Protein AF-A9NXK2-F1 (afdb_monomer)

Radius of gyration: 25.87 Å; Cα contacts (8 Å, |Δi|>4): 52; chains: 1; bounding box: 74×46×74 Å

Secondary structure (DSSP, 8-state):
-----------------GGGSPPS--HHHHHHHHHHHHHHHHHHHHHHHTSS-------------------HHHHHHHHHHHHHHHHHHHHHHHHHHHHTT-SS--HHHHHHHHHHHTT--

InterPro domains:
  IPR018552 Centromere protein X [PF09415] (64-121)
  IPR018552 Centromere protein X [PTHR28680] (24-121)

Nearest PDB structures (foldseek):
  4dra-assembly1_H  TM=9.207E-01  e=9.000E-04  Homo sapiens
  4ne1-assembly1_L  TM=8.695E-01  e=1.231E-03  Homo sapiens
  4ne1-assembly1_W  TM=8.758E-01  e=1.685E-03  Homo sapiens
  4ne1-assembly1_D  TM=8.404E-01  e=1.396E-03  Homo sapiens
  4ne1-assembly1_M  TM=8.558E-01  e=1.794E-03  Homo sapiens

Organism: Picea sitchensis (NCBI:txid3332)

Mean predicted aligned error: 12.82 Å

Structure (mmCIF, N/CA/C/O backbone):
data_AF-A9NXK2-F1
#
_entry.id   AF-A9NXK2-F1
#
loop_
_atom_site.group_PDB
_atom_site.id
_atom_site.type_symbol
_atom_site.label_atom_id
_atom_site.label_alt_id
_atom_site.label_comp_id
_atom_site.label_asym_id
_atom_site.label_entity_id
_atom_site.label_seq_id
_atom_site.pdbx_PDB_ins_code
_atom_site.Cartn_x
_atom_site.Cartn_y
_atom_site.Cartn_z
_atom_site.occupancy
_atom_site.B_iso_or_equiv
_atom_site.auth_seq_id
_atom_site.auth_comp_id
_atom_site.auth_asym_id
_atom_site.auth_atom_id
_atom_site.pdbx_PDB_model_num
ATOM 1 N N . MET A 1 1 ? -43.992 -22.053 40.834 1.00 43.12 1 MET A N 1
ATOM 2 C CA . MET A 1 1 ? -42.548 -22.354 40.788 1.00 43.12 1 MET A CA 1
ATOM 3 C C . MET A 1 1 ? -41.983 -21.708 39.532 1.00 43.12 1 MET A C 1
ATOM 5 O O . MET A 1 1 ? -42.329 -22.170 38.452 1.00 43.12 1 MET A O 1
ATOM 9 N N . PRO A 1 2 ? -41.251 -20.589 39.650 1.00 46.69 2 PRO A N 1
ATOM 10 C CA . PRO A 1 2 ? -40.598 -19.930 38.527 1.00 46.69 2 PRO A CA 1
ATOM 11 C C . PRO A 1 2 ? -39.195 -20.516 38.323 1.00 46.69 2 PRO A C 1
ATOM 13 O O . PRO A 1 2 ? -38.408 -20.582 39.267 1.00 46.69 2 PRO A O 1
ATOM 16 N N . SER A 1 3 ? -38.878 -20.918 37.095 1.00 50.75 3 SER A N 1
ATOM 17 C CA . SER A 1 3 ? -37.524 -21.312 36.702 1.00 50.75 3 SER A CA 1
ATOM 18 C C . SER A 1 3 ? -36.906 -20.198 35.859 1.00 50.75 3 SER A C 1
ATOM 20 O O . SER A 1 3 ? -37.360 -19.920 34.752 1.00 50.75 3 SER A O 1
ATOM 22 N N . HIS A 1 4 ? -35.867 -19.578 36.419 1.00 46.38 4 HIS A N 1
ATOM 23 C CA . HIS A 1 4 ? -34.775 -18.879 35.729 1.00 46.38 4 HIS A CA 1
ATOM 24 C C . HIS A 1 4 ? -34.181 -19.804 34.628 1.00 46.38 4 HIS A C 1
ATOM 26 O O . HIS A 1 4 ? -34.322 -21.017 34.731 1.00 46.38 4 HIS A O 1
ATOM 32 N N . SER A 1 5 ? -33.496 -19.397 33.557 1.00 44.41 5 SER A N 1
ATOM 33 C CA . SER A 1 5 ? -32.598 -18.269 33.305 1.00 44.41 5 SER A CA 1
ATOM 34 C C . SER A 1 5 ? -32.326 -18.163 31.792 1.00 44.41 5 SER A C 1
ATOM 36 O O . SER A 1 5 ? -32.334 -19.172 31.089 1.00 44.41 5 SER A O 1
ATOM 38 N N . LEU A 1 6 ? -31.999 -16.942 31.348 1.00 57.28 6 LEU A N 1
ATOM 39 C CA . LEU A 1 6 ? -31.187 -16.581 30.173 1.00 57.28 6 LEU A CA 1
ATOM 40 C C . LEU A 1 6 ? -30.042 -17.571 29.882 1.00 57.28 6 LEU A 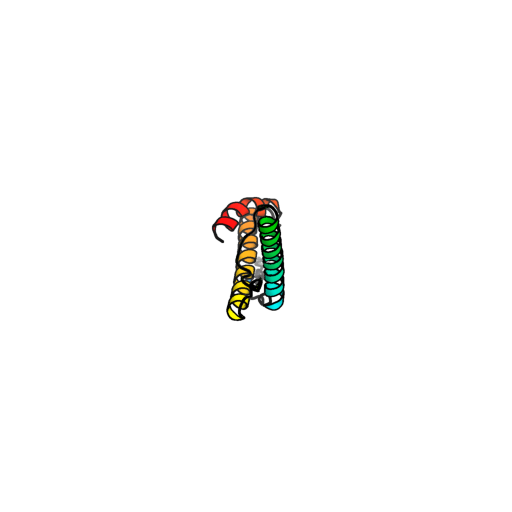C 1
ATOM 42 O O . LEU A 1 6 ? -29.415 -18.029 30.834 1.00 57.28 6 LEU A O 1
ATOM 46 N N . ILE A 1 7 ? -29.685 -17.736 28.599 1.00 51.44 7 ILE A N 1
ATOM 47 C CA . ILE A 1 7 ? -28.345 -17.437 28.042 1.00 51.44 7 ILE A CA 1
ATOM 48 C C . ILE A 1 7 ? -28.447 -17.364 26.508 1.00 51.44 7 ILE A C 1
ATOM 50 O O . ILE A 1 7 ? -28.868 -18.308 25.840 1.00 51.44 7 ILE A O 1
ATOM 54 N N . GLY A 1 8 ? -28.082 -16.199 25.967 1.00 48.72 8 GLY A N 1
ATOM 55 C CA . GLY A 1 8 ? -27.950 -15.951 24.538 1.00 48.72 8 GLY A CA 1
ATOM 56 C C . GLY A 1 8 ? -26.827 -16.776 23.918 1.00 48.72 8 GLY A C 1
ATOM 57 O O . GLY A 1 8 ? -25.770 -16.964 24.516 1.00 48.72 8 GLY A O 1
ATOM 58 N N . THR A 1 9 ? -27.049 -17.234 22.690 1.00 42.28 9 THR A N 1
ATOM 59 C CA . THR A 1 9 ? -25.970 -17.712 21.831 1.00 42.28 9 THR A CA 1
ATOM 60 C C . THR A 1 9 ? -25.640 -16.615 20.835 1.00 42.28 9 THR A C 1
ATOM 62 O O . THR A 1 9 ? -26.436 -16.203 19.996 1.00 42.28 9 THR A O 1
ATOM 65 N N . THR A 1 10 ? -24.445 -16.083 21.037 1.00 38.06 10 THR A N 1
ATOM 66 C CA . THR A 1 10 ? -23.747 -15.095 20.235 1.00 38.06 10 THR A CA 1
ATOM 67 C C . THR A 1 10 ? -23.728 -15.515 18.768 1.00 38.06 10 THR A C 1
ATOM 69 O O . THR A 1 10 ? -23.084 -16.499 18.408 1.00 38.06 10 THR A O 1
ATOM 72 N N . THR A 1 11 ? -24.387 -14.740 17.906 1.00 41.28 11 THR A N 1
ATOM 73 C CA . THR A 1 11 ? -24.156 -14.760 16.459 1.00 41.28 11 THR A CA 1
ATOM 74 C C . THR A 1 11 ? -22.700 -14.376 16.211 1.00 41.28 11 THR A C 1
ATOM 76 O O . THR A 1 11 ? -22.336 -13.201 16.233 1.00 41.28 11 THR A O 1
ATOM 79 N N . THR A 1 12 ? -21.835 -15.369 16.020 1.00 47.12 12 THR A N 1
ATOM 80 C CA . THR A 1 12 ? -20.451 -15.156 15.601 1.00 47.12 12 THR A CA 1
ATOM 81 C C . THR A 1 12 ? -20.473 -14.672 14.153 1.00 47.12 12 THR A C 1
ATOM 83 O O . THR A 1 12 ? -20.593 -15.457 13.214 1.00 47.12 12 THR A O 1
ATOM 86 N N . ASN A 1 13 ? -20.419 -13.353 13.975 1.00 44.59 13 ASN A N 1
ATOM 87 C CA . ASN A 1 13 ? -20.229 -12.709 12.684 1.00 44.59 13 ASN A CA 1
ATOM 88 C C . ASN A 1 13 ? -18.840 -13.104 12.154 1.00 44.59 13 ASN A C 1
ATOM 90 O O . ASN A 1 13 ? -17.828 -12.541 12.576 1.00 44.59 13 ASN A O 1
ATOM 94 N N . ARG A 1 14 ? -18.777 -14.114 11.276 1.00 53.41 14 ARG A N 1
ATOM 95 C CA . ARG A 1 14 ? -17.569 -14.429 10.505 1.00 53.41 14 ARG A CA 1
ATOM 96 C C . ARG A 1 14 ? -17.318 -13.273 9.535 1.00 53.41 14 ARG A C 1
ATOM 98 O O . ARG A 1 14 ? -17.762 -13.314 8.393 1.00 53.41 14 ARG A O 1
ATOM 105 N N . ARG A 1 15 ? -16.609 -12.236 9.994 1.00 58.09 15 ARG A N 1
ATOM 106 C CA . ARG A 1 15 ? -15.893 -11.322 9.097 1.00 58.09 15 ARG A CA 1
ATOM 107 C C . ARG A 1 15 ? -14.953 -12.199 8.267 1.00 58.09 15 ARG A C 1
ATOM 109 O O . ARG A 1 15 ? -14.030 -12.775 8.834 1.00 58.09 15 ARG A O 1
ATOM 116 N N . GLY A 1 16 ? -15.238 -12.369 6.974 1.00 56.22 16 GLY A N 1
ATOM 117 C CA . GLY A 1 16 ? -14.307 -13.022 6.052 1.00 56.22 16 GLY A CA 1
ATOM 118 C C . GLY A 1 16 ? -12.949 -12.331 6.140 1.00 56.22 16 GLY A C 1
ATOM 119 O O . GLY A 1 16 ? -12.902 -11.101 6.258 1.00 56.22 16 GLY A O 1
ATOM 120 N N . SER A 1 17 ? -11.868 -13.111 6.149 1.00 62.09 17 SER A N 1
ATOM 121 C CA . SER A 1 17 ? -10.525 -12.538 6.124 1.00 62.09 17 SER A CA 1
ATOM 122 C C . SER A 1 17 ? -10.367 -11.763 4.816 1.00 62.09 17 SER A C 1
ATOM 124 O O . SER A 1 17 ? -10.901 -12.172 3.787 1.00 62.09 17 SER A O 1
ATOM 126 N N . MET A 1 18 ? -9.626 -10.653 4.816 1.00 61.44 18 MET A N 1
ATOM 127 C CA . MET A 1 18 ? -9.298 -9.916 3.582 1.00 61.44 18 MET A CA 1
ATOM 128 C C . MET A 1 18 ? -8.611 -10.832 2.542 1.00 61.44 18 MET A C 1
ATOM 130 O O . MET A 1 18 ? -8.650 -10.557 1.346 1.00 61.44 18 MET A O 1
ATOM 134 N N . GLU A 1 19 ? -8.012 -11.939 2.995 1.00 61.69 19 GLU A N 1
ATOM 135 C CA . GLU A 1 19 ? -7.400 -12.983 2.164 1.00 61.69 19 GLU A CA 1
ATOM 136 C C . GLU A 1 19 ? -8.405 -13.838 1.378 1.00 61.69 19 GLU A C 1
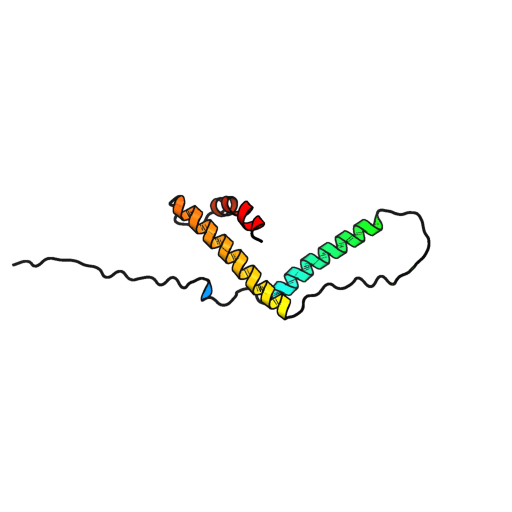ATOM 138 O O . GLU A 1 19 ? -8.033 -14.408 0.355 1.00 61.69 19 GLU A O 1
ATOM 143 N N . ASP A 1 20 ? -9.669 -13.893 1.807 1.00 66.31 20 ASP A N 1
ATOM 144 C CA . ASP A 1 20 ? -10.730 -14.643 1.120 1.00 66.31 20 ASP A CA 1
ATOM 145 C C . ASP A 1 20 ? -11.291 -13.879 -0.094 1.00 66.31 20 ASP A C 1
ATOM 147 O O . ASP A 1 20 ? -12.039 -14.439 -0.902 1.00 66.31 20 ASP A O 1
ATOM 151 N N . TYR A 1 21 ? -10.949 -12.593 -0.237 1.00 68.81 21 TYR A N 1
ATOM 152 C CA . TYR A 1 21 ? -11.424 -11.761 -1.335 1.00 68.81 21 TYR A CA 1
ATOM 153 C C . TYR A 1 21 ? -10.485 -11.851 -2.543 1.00 68.81 21 TYR A C 1
ATOM 155 O O . TYR A 1 21 ? -9.262 -11.767 -2.392 1.00 68.81 21 TYR A O 1
ATOM 163 N N . PRO A 1 22 ? -11.037 -11.981 -3.765 1.00 82.50 22 PRO A N 1
ATOM 164 C CA . PRO A 1 22 ? -10.230 -11.989 -4.976 1.00 82.50 22 PRO A CA 1
ATOM 165 C C . PRO A 1 22 ? -9.412 -10.700 -5.071 1.00 82.50 22 PRO A C 1
ATOM 167 O O . PRO A 1 22 ? -9.901 -9.620 -4.731 1.00 82.50 22 PRO A O 1
ATOM 170 N N . ASN A 1 23 ? -8.169 -10.815 -5.548 1.00 86.44 23 ASN A N 1
ATOM 171 C CA . ASN A 1 23 ? -7.275 -9.671 -5.666 1.00 86.44 23 ASN A CA 1
ATOM 172 C C . ASN A 1 23 ? -7.926 -8.569 -6.531 1.00 86.44 23 ASN A C 1
ATOM 174 O O . ASN A 1 23 ? -8.198 -8.817 -7.710 1.00 86.44 23 ASN A O 1
ATOM 178 N N . PRO A 1 24 ? -8.173 -7.363 -5.981 1.00 88.88 24 PRO A N 1
ATOM 179 C CA . PRO A 1 24 ? -8.806 -6.283 -6.734 1.00 88.88 24 PRO A CA 1
ATOM 180 C C . PRO A 1 24 ? -7.878 -5.694 -7.809 1.00 88.88 24 PRO A C 1
ATOM 182 O O . PRO A 1 24 ? -8.343 -5.030 -8.736 1.00 88.88 24 PRO A O 1
ATOM 185 N N . PHE A 1 25 ? -6.569 -5.936 -7.708 1.00 94.50 25 PHE A N 1
ATOM 186 C CA . PHE A 1 25 ? -5.573 -5.495 -8.672 1.00 94.50 25 PHE A CA 1
ATOM 187 C C . PHE A 1 25 ? -5.446 -6.516 -9.802 1.00 94.50 25 PHE A C 1
ATOM 189 O O . PHE A 1 25 ? -5.036 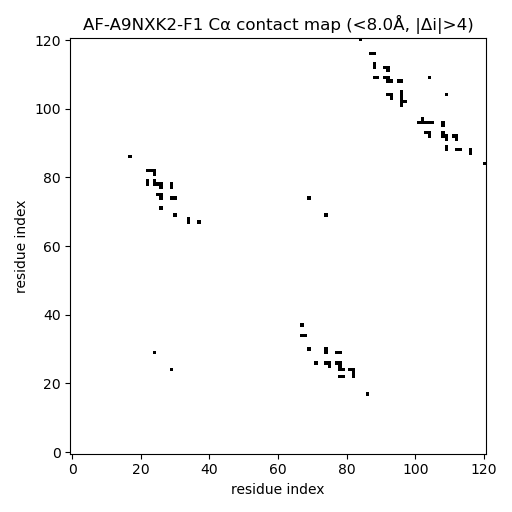-7.657 -9.593 1.00 94.50 25 PHE A O 1
ATOM 196 N N . ASN A 1 26 ? -5.777 -6.093 -11.023 1.00 94.81 26 ASN A N 1
ATOM 197 C CA . ASN A 1 26 ? -5.573 -6.897 -12.223 1.00 94.81 26 ASN A CA 1
ATOM 198 C C . ASN A 1 26 ? -4.302 -6.448 -12.979 1.00 94.81 26 ASN A C 1
ATOM 200 O O . ASN A 1 26 ? -3.911 -5.279 -12.887 1.00 94.81 26 ASN A O 1
ATOM 204 N N . PRO A 1 27 ? -3.673 -7.343 -13.765 1.00 96.88 27 PRO A N 1
ATOM 205 C CA . PRO A 1 27 ? -2.418 -7.043 -14.456 1.00 96.88 27 PRO A CA 1
ATOM 206 C C . PRO A 1 27 ? -2.466 -5.823 -15.379 1.00 96.88 27 PRO A C 1
ATOM 208 O O . PRO A 1 27 ? -1.457 -5.134 -15.505 1.00 96.88 27 PRO A O 1
ATOM 211 N N . GLU A 1 28 ? -3.610 -5.543 -16.007 1.00 95.94 28 GLU A N 1
ATOM 212 C CA . GLU A 1 28 ? -3.747 -4.433 -16.954 1.00 95.94 28 GLU A CA 1
ATOM 213 C C . GLU A 1 28 ? -3.698 -3.086 -16.231 1.00 95.94 28 GLU A C 1
ATOM 215 O O . GLU A 1 28 ? -2.912 -2.212 -16.589 1.00 95.94 28 GLU A O 1
ATOM 220 N N . THR A 1 29 ? -4.453 -2.944 -15.138 1.00 95.56 29 THR A N 1
ATOM 221 C CA . THR A 1 29 ? -4.420 -1.740 -14.297 1.00 95.56 29 THR A CA 1
ATOM 222 C C . THR A 1 29 ? -3.021 -1.486 -13.732 1.00 95.56 29 THR A C 1
ATOM 224 O O . THR A 1 29 ? -2.545 -0.350 -13.751 1.00 95.56 29 THR A O 1
ATOM 227 N N . ILE A 1 30 ? -2.329 -2.535 -13.273 1.00 97.31 30 ILE A N 1
ATOM 228 C CA . ILE A 1 30 ? -0.956 -2.402 -12.763 1.00 97.31 30 ILE A CA 1
ATOM 229 C C . ILE A 1 30 ? 0.023 -2.013 -13.870 1.00 97.31 30 ILE A C 1
ATOM 231 O O . ILE A 1 30 ? 0.914 -1.189 -13.657 1.00 97.31 30 ILE A O 1
ATOM 235 N N . HIS A 1 31 ? -0.152 -2.556 -15.071 1.00 97.25 31 HIS A N 1
ATOM 236 C CA . HIS A 1 31 ? 0.687 -2.199 -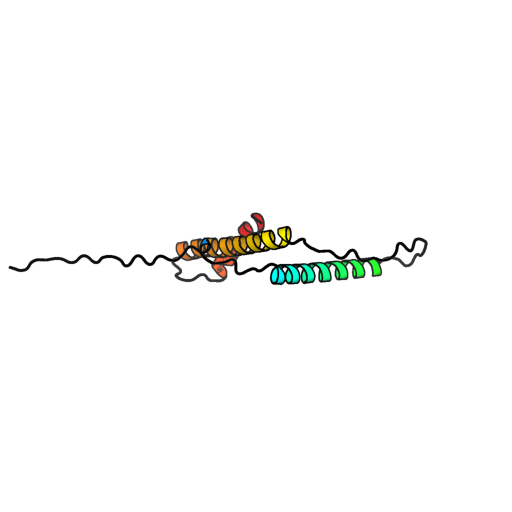16.202 1.00 97.25 31 HIS A CA 1
ATOM 237 C C .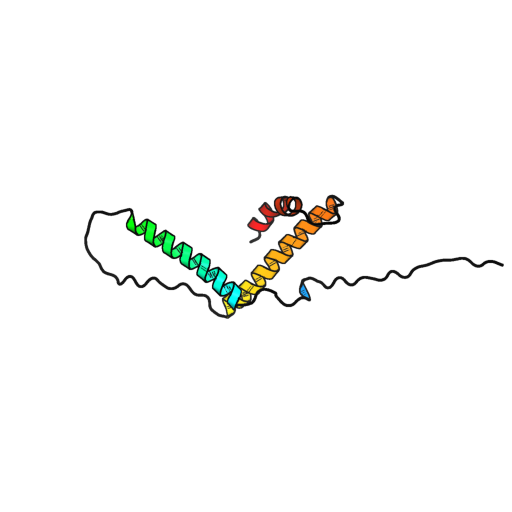 HIS A 1 31 ? 0.507 -0.729 -16.601 1.00 97.25 31 HIS A C 1
ATOM 239 O O . HIS A 1 31 ? 1.503 -0.048 -16.848 1.00 97.25 31 HIS A O 1
ATOM 245 N N . GLU A 1 32 ? -0.724 -0.215 -16.609 1.00 96.75 32 GLU A N 1
ATOM 246 C CA . GLU A 1 32 ? -0.993 1.204 -16.873 1.00 96.75 32 GLU A CA 1
ATOM 247 C C . GLU A 1 32 ? -0.381 2.122 -15.804 1.00 96.75 32 GLU A C 1
ATOM 249 O O . GLU A 1 32 ? 0.238 3.135 -16.143 1.00 96.75 32 GLU A O 1
ATOM 254 N N . LEU A 1 33 ? -0.439 1.731 -14.525 1.00 96.25 33 LEU A N 1
ATOM 255 C CA . LEU A 1 33 ? 0.252 2.442 -13.445 1.00 96.25 33 LEU A CA 1
ATOM 256 C C . LEU A 1 33 ? 1.770 2.508 -13.692 1.00 96.25 33 LEU A C 1
ATOM 258 O O . LEU A 1 33 ? 2.378 3.576 -13.591 1.00 96.25 33 LEU A O 1
ATOM 262 N N . PHE A 1 34 ? 2.393 1.389 -14.065 1.00 96.25 34 PHE A N 1
ATOM 263 C CA . PHE A 1 34 ? 3.826 1.350 -14.360 1.00 96.25 34 PHE A CA 1
ATOM 264 C C . PHE A 1 34 ? 4.198 2.184 -15.589 1.00 96.25 34 PHE A C 1
ATOM 266 O O . PHE A 1 34 ? 5.158 2.957 -15.536 1.00 96.25 34 PHE A O 1
ATOM 273 N N . LYS A 1 35 ? 3.423 2.097 -16.680 1.00 95.00 35 LYS A N 1
ATOM 274 C CA . LYS A 1 35 ? 3.628 2.917 -17.886 1.00 95.00 35 LYS A CA 1
ATOM 275 C C . LYS A 1 35 ? 3.579 4.407 -17.564 1.00 95.00 35 LYS A C 1
ATOM 277 O O . LYS A 1 35 ? 4.415 5.157 -18.074 1.00 95.00 35 LYS A O 1
ATOM 282 N N . LEU A 1 36 ? 2.648 4.834 -16.709 1.00 94.69 36 LEU A N 1
ATOM 283 C CA . LEU A 1 36 ? 2.541 6.223 -16.271 1.00 94.69 36 LEU A CA 1
ATOM 284 C C . LEU A 1 36 ? 3.838 6.694 -15.590 1.00 94.69 36 LEU A C 1
ATOM 286 O O . LEU A 1 36 ? 4.401 7.715 -15.992 1.00 94.69 36 LEU A O 1
ATOM 290 N N . VAL A 1 37 ? 4.356 5.925 -14.626 1.00 93.88 37 VAL A N 1
ATOM 291 C CA . VAL A 1 37 ? 5.594 6.251 -13.892 1.00 93.88 37 VAL A CA 1
ATOM 292 C C . VAL A 1 37 ? 6.822 6.232 -14.811 1.00 93.88 37 VAL A C 1
ATOM 294 O O . VAL A 1 37 ? 7.653 7.146 -14.774 1.00 93.88 37 VAL A O 1
ATOM 297 N N . TRP A 1 38 ? 6.944 5.232 -15.687 1.00 93.44 38 TRP A N 1
ATOM 298 C CA . TRP A 1 38 ? 8.064 5.145 -16.630 1.00 93.44 38 TRP A CA 1
ATOM 299 C C . TRP A 1 38 ? 8.039 6.269 -17.667 1.00 93.44 38 TRP A C 1
ATOM 301 O O . TRP A 1 38 ? 9.089 6.819 -17.995 1.00 93.44 38 TRP A O 1
ATOM 311 N N . SER A 1 39 ? 6.857 6.658 -18.151 1.00 90.31 39 SER A N 1
ATOM 312 C CA . SER A 1 39 ? 6.687 7.784 -19.075 1.00 90.31 39 SER A CA 1
ATOM 313 C C . SER A 1 39 ? 7.150 9.100 -18.447 1.00 90.31 39 SER A C 1
ATOM 315 O O . SER A 1 39 ? 7.912 9.844 -19.066 1.00 90.31 39 SER A O 1
ATOM 317 N N . GLN A 1 40 ? 6.766 9.364 -17.194 1.00 89.75 40 GLN A N 1
ATOM 318 C CA . GLN A 1 40 ? 7.227 10.542 -16.451 1.00 89.75 40 GLN A CA 1
ATOM 319 C C . GLN A 1 40 ? 8.746 10.520 -16.241 1.00 89.75 40 GLN A C 1
ATOM 321 O O . GLN A 1 40 ? 9.425 11.513 -16.502 1.00 89.75 40 GLN A O 1
ATOM 326 N N . THR A 1 41 ? 9.292 9.363 -15.862 1.00 87.50 41 THR A N 1
ATOM 327 C CA . THR A 1 41 ? 10.735 9.181 -15.650 1.00 87.50 41 THR A CA 1
ATOM 328 C C . THR A 1 41 ? 11.536 9.429 -16.931 1.00 87.50 41 THR A C 1
ATOM 330 O O . THR A 1 41 ? 12.560 10.112 -16.906 1.00 87.50 41 THR A O 1
ATOM 333 N N . ASN A 1 42 ? 11.065 8.915 -18.069 1.00 86.50 42 ASN A N 1
ATOM 334 C CA . ASN A 1 42 ? 11.719 9.102 -19.362 1.00 86.50 42 ASN A CA 1
ATOM 335 C C . ASN A 1 42 ? 11.702 10.573 -19.802 1.00 86.50 42 ASN A C 1
ATOM 337 O O . ASN A 1 42 ? 12.713 11.073 -20.294 1.00 86.50 42 ASN A O 1
ATOM 341 N N . LYS A 1 43 ? 10.587 11.282 -19.583 1.00 86.19 43 LYS A N 1
ATOM 342 C CA . LYS A 1 43 ? 10.478 12.724 -19.863 1.00 86.19 43 LYS A CA 1
ATOM 343 C C . LYS A 1 43 ? 11.431 13.547 -18.994 1.00 86.19 43 LYS A C 1
ATOM 345 O O . LYS A 1 43 ? 12.133 14.404 -19.521 1.00 86.19 43 LYS A O 1
ATOM 350 N N . ALA A 1 44 ? 11.502 13.252 -17.694 1.00 85.62 44 ALA A N 1
ATOM 351 C CA . ALA A 1 44 ? 12.410 13.932 -16.768 1.00 85.62 44 ALA A CA 1
ATOM 352 C C . ALA A 1 44 ? 13.890 13.758 -17.157 1.00 85.62 44 ALA A C 1
ATOM 354 O O . ALA A 1 44 ? 14.677 14.692 -17.025 1.00 85.62 44 ALA A O 1
ATOM 355 N N . ARG A 1 45 ? 14.277 12.583 -17.674 1.00 81.94 45 ARG A N 1
ATOM 356 C CA . ARG A 1 45 ? 15.641 12.336 -18.180 1.00 81.94 45 ARG A CA 1
ATOM 357 C C . ARG A 1 45 ? 15.939 13.117 -19.458 1.00 81.94 45 ARG A C 1
ATOM 359 O O . ARG A 1 45 ? 16.960 13.789 -19.521 1.00 81.94 45 ARG A O 1
ATOM 366 N N . ALA A 1 46 ? 15.017 13.103 -20.420 1.00 80.69 46 ALA A N 1
ATOM 367 C CA . ALA A 1 46 ? 15.178 13.841 -21.672 1.00 80.69 46 ALA A CA 1
ATOM 368 C C . ALA A 1 46 ? 15.297 15.364 -21.459 1.00 80.69 46 ALA A C 1
ATOM 370 O O . ALA A 1 46 ? 16.014 16.030 -22.197 1.00 80.69 46 ALA A O 1
ATOM 371 N N . GLN A 1 47 ? 14.621 15.918 -20.444 1.00 76.50 47 GLN A N 1
ATOM 372 C CA . GLN A 1 47 ? 14.750 17.335 -20.087 1.00 76.50 47 GLN A CA 1
ATOM 373 C C . GLN A 1 47 ? 16.108 17.676 -19.458 1.00 76.50 47 GLN A C 1
ATOM 375 O O . GLN A 1 47 ? 16.643 18.744 -19.740 1.00 76.50 47 GLN A O 1
ATOM 380 N N . LYS A 1 48 ? 16.688 16.782 -18.645 1.00 71.81 48 LYS A N 1
ATOM 381 C CA . LYS A 1 48 ? 18.024 16.987 -18.056 1.00 71.81 48 LYS A CA 1
ATOM 382 C C . LYS A 1 48 ? 19.143 16.912 -19.097 1.00 71.81 48 LYS A C 1
ATOM 384 O O . LYS A 1 48 ? 20.069 17.706 -19.044 1.00 71.81 48 LYS A O 1
ATOM 389 N N . GLU A 1 49 ? 19.028 16.015 -20.072 1.00 61.91 49 GLU A N 1
ATOM 390 C CA . GLU A 1 49 ? 20.002 15.881 -21.169 1.00 61.91 49 GLU A CA 1
ATOM 391 C C . GLU A 1 49 ? 19.951 17.048 -22.178 1.00 61.91 49 GLU A C 1
ATOM 393 O O . GLU A 1 49 ? 20.881 17.224 -22.957 1.00 61.91 49 GLU A O 1
ATOM 398 N N . GLY A 1 50 ? 18.886 17.861 -22.172 1.00 57.31 50 GLY A N 1
ATOM 399 C CA . GLY A 1 50 ? 18.732 19.026 -23.053 1.00 57.31 50 GLY A CA 1
ATOM 400 C C . GLY A 1 50 ? 19.162 20.372 -22.453 1.00 57.31 50 GLY A C 1
ATOM 401 O O . GLY A 1 50 ? 19.044 21.383 -23.140 1.00 57.31 50 GLY A O 1
ATOM 402 N N . GLY A 1 51 ? 19.605 20.409 -21.188 1.00 53.06 51 GLY A N 1
ATOM 403 C CA . GLY A 1 51 ? 19.960 21.644 -20.470 1.00 53.06 51 GLY A CA 1
ATOM 404 C C . GLY A 1 51 ? 21.461 21.926 -20.340 1.00 53.06 51 GLY A C 1
ATOM 405 O O . GLY A 1 51 ? 21.837 23.024 -19.941 1.00 53.06 51 GLY A O 1
ATOM 406 N N . GLU A 1 52 ? 22.322 20.965 -20.678 1.00 53.84 52 GLU A N 1
ATOM 407 C CA . GLU A 1 52 ? 23.770 21.052 -20.467 1.00 53.84 52 GLU A CA 1
ATOM 408 C C . GLU A 1 52 ? 24.505 20.487 -21.689 1.00 53.84 52 GLU A C 1
ATOM 410 O O . GLU A 1 52 ? 24.750 19.287 -21.743 1.00 53.84 52 GLU A O 1
ATOM 415 N N . THR A 1 53 ? 24.785 21.328 -22.698 1.00 41.28 53 THR A N 1
ATOM 416 C CA . THR A 1 53 ? 25.996 21.343 -23.563 1.00 41.28 53 THR A CA 1
ATOM 417 C C . THR A 1 53 ? 25.747 22.108 -24.871 1.00 41.28 53 THR A C 1
ATOM 419 O O . THR A 1 53 ? 25.252 21.569 -25.856 1.00 41.28 53 THR A O 1
ATOM 422 N N . GLU A 1 54 ? 26.186 23.36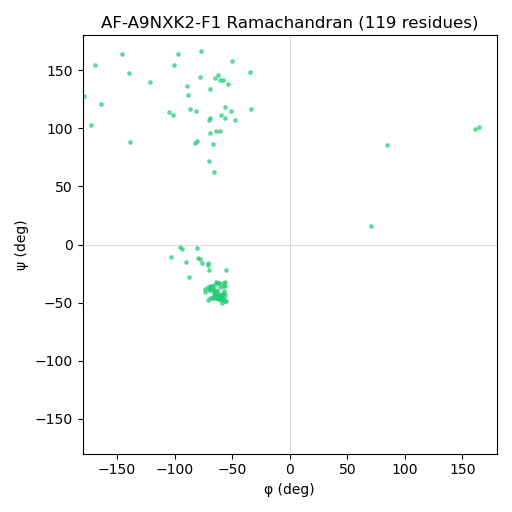9 -24.918 1.00 50.12 54 GLU A N 1
ATOM 423 C CA . GLU A 1 54 ? 26.757 23.927 -26.147 1.00 50.12 54 GLU A CA 1
ATOM 424 C C . GLU A 1 54 ? 28.213 23.448 -26.208 1.00 50.12 54 GLU A C 1
ATOM 426 O O . GLU A 1 54 ? 29.097 24.060 -25.618 1.00 50.12 54 GLU A O 1
ATOM 431 N N . LEU A 1 55 ? 28.435 22.280 -26.814 1.00 45.97 55 LEU A N 1
ATOM 432 C CA . LEU A 1 55 ? 29.695 21.865 -27.441 1.00 45.97 55 LEU A CA 1
ATOM 433 C C . LEU A 1 55 ? 29.447 20.537 -28.165 1.00 45.97 55 LEU A C 1
ATOM 435 O O . LEU A 1 55 ? 29.338 19.474 -27.557 1.00 45.97 55 LEU A O 1
ATOM 439 N N . GLU A 1 56 ? 29.316 20.626 -29.489 1.00 60.09 56 GLU A N 1
ATOM 440 C CA . GLU A 1 56 ? 29.322 19.467 -30.376 1.00 60.09 56 GLU A CA 1
ATOM 441 C C . GLU A 1 56 ? 30.652 18.706 -30.274 1.00 60.09 56 GLU A C 1
ATOM 443 O O . GLU A 1 56 ? 31.712 19.319 -30.207 1.00 60.09 56 GLU A O 1
ATOM 448 N N . VAL A 1 57 ? 30.603 17.371 -30.324 1.00 40.75 57 VAL A N 1
ATOM 449 C CA . VAL A 1 57 ? 31.041 16.559 -31.479 1.00 40.75 57 VAL A CA 1
ATOM 450 C C . VAL A 1 57 ? 30.794 15.073 -31.166 1.00 40.75 57 VAL A C 1
ATOM 452 O O . VAL A 1 57 ? 31.278 14.540 -30.174 1.00 40.75 57 VAL A O 1
ATOM 455 N N . GLY A 1 58 ? 30.108 14.385 -32.087 1.00 40.12 58 GLY A N 1
ATOM 456 C CA . GLY A 1 58 ? 30.431 12.997 -32.445 1.00 40.12 58 GLY A CA 1
ATOM 457 C C . GLY A 1 58 ? 29.860 11.859 -31.593 1.00 40.12 58 GLY A C 1
ATOM 458 O O . GLY A 1 58 ? 30.563 11.289 -30.772 1.00 40.12 58 GLY A O 1
ATOM 459 N N . ALA A 1 59 ? 28.631 11.438 -31.906 1.00 38.34 59 ALA A N 1
ATOM 460 C CA . ALA A 1 59 ? 28.245 10.045 -32.195 1.00 38.34 59 ALA A CA 1
ATOM 461 C C . ALA A 1 59 ? 26.718 9.937 -32.124 1.00 38.34 59 ALA A C 1
ATOM 463 O O . ALA A 1 59 ? 26.122 9.837 -31.053 1.00 38.34 59 ALA A O 1
ATOM 464 N N . ALA A 1 60 ? 26.071 9.929 -33.290 1.00 47.16 60 ALA A N 1
ATOM 465 C CA . ALA A 1 60 ? 24.658 9.608 -33.427 1.00 47.16 60 ALA A CA 1
ATOM 466 C C . ALA A 1 60 ? 24.427 8.109 -33.152 1.00 47.16 60 ALA A C 1
ATOM 468 O O . ALA A 1 60 ? 24.152 7.322 -34.056 1.00 47.16 60 ALA A O 1
ATOM 469 N N . ALA A 1 61 ? 24.537 7.693 -31.890 1.00 41.72 61 ALA A N 1
ATOM 470 C CA . ALA A 1 61 ? 23.913 6.463 -31.439 1.00 41.72 61 ALA A CA 1
ATOM 471 C C . ALA A 1 61 ? 22.402 6.722 -31.433 1.00 41.72 61 ALA A C 1
ATOM 473 O O . ALA A 1 61 ? 21.888 7.504 -30.635 1.00 41.72 61 ALA A O 1
ATOM 474 N N . SER A 1 62 ? 21.715 6.128 -32.409 1.00 45.84 62 SER A N 1
ATOM 475 C CA . SER A 1 62 ? 20.264 6.173 -32.595 1.00 45.84 62 SER A CA 1
ATOM 476 C C . SER A 1 62 ? 19.522 6.228 -31.257 1.00 45.84 62 SER A C 1
ATOM 478 O O . SER A 1 62 ? 19.595 5.282 -30.474 1.00 45.84 62 SER A O 1
ATOM 480 N N . LYS A 1 63 ? 18.801 7.333 -31.017 1.00 51.66 63 LYS A N 1
ATOM 481 C CA . LYS A 1 63 ? 17.964 7.599 -29.835 1.00 51.66 63 LYS A CA 1
ATOM 482 C C . LYS A 1 63 ? 16.778 6.627 -29.778 1.00 51.66 63 LYS A C 1
ATOM 484 O O . LYS A 1 63 ? 15.624 7.022 -29.896 1.00 51.66 63 LYS A O 1
ATOM 489 N N . LYS A 1 64 ? 17.033 5.327 -29.650 1.00 48.34 64 LYS A N 1
ATOM 490 C CA . LYS A 1 64 ? 15.994 4.337 -29.391 1.00 48.34 64 LYS A CA 1
ATOM 491 C C . LYS A 1 64 ? 15.749 4.366 -27.894 1.00 48.34 64 LYS A C 1
ATOM 493 O O . LYS A 1 64 ? 16.400 3.648 -27.141 1.00 48.34 64 LYS A O 1
ATOM 498 N N . THR A 1 65 ? 14.856 5.260 -27.465 1.00 57.69 65 THR A N 1
ATOM 499 C CA . THR A 1 65 ? 14.333 5.298 -26.097 1.00 57.69 65 THR A CA 1
ATOM 500 C C . THR A 1 65 ? 13.930 3.878 -25.726 1.00 57.69 65 THR A C 1
ATOM 502 O O . THR A 1 65 ? 12.972 3.338 -26.277 1.00 57.69 65 THR A O 1
ATOM 505 N N . ARG A 1 66 ? 14.714 3.232 -24.859 1.00 65.50 66 ARG A N 1
ATOM 506 C CA . ARG A 1 66 ? 14.433 1.871 -24.410 1.00 65.50 66 ARG A CA 1
ATOM 507 C C . ARG A 1 66 ? 13.063 1.893 -23.744 1.00 65.50 66 ARG A C 1
ATOM 509 O O . ARG A 1 66 ? 12.898 2.509 -22.693 1.00 65.50 66 ARG A O 1
ATOM 516 N N . THR A 1 67 ? 12.079 1.262 -24.371 1.00 78.50 67 THR A N 1
ATOM 517 C CA . THR A 1 67 ? 10.739 1.138 -23.810 1.00 78.50 67 THR A CA 1
ATOM 518 C C . THR A 1 67 ? 10.814 0.194 -22.616 1.00 78.50 67 THR A C 1
ATOM 520 O O . THR A 1 67 ? 11.063 -1.001 -22.757 1.00 78.50 67 THR A O 1
ATOM 523 N N . THR A 1 68 ? 10.671 0.744 -21.412 1.00 90.62 68 THR A N 1
ATOM 524 C CA . THR A 1 68 ? 10.553 -0.061 -20.194 1.00 90.62 68 THR A CA 1
ATOM 525 C C . THR A 1 68 ? 9.206 -0.784 -20.217 1.00 90.62 68 THR A C 1
ATOM 527 O O . THR A 1 68 ? 8.185 -0.182 -20.543 1.00 90.62 68 THR A O 1
ATOM 530 N N . THR A 1 69 ? 9.209 -2.079 -19.909 1.00 92.88 69 THR A N 1
ATOM 531 C CA . THR A 1 69 ? 8.012 -2.929 -19.857 1.00 92.88 69 THR A CA 1
ATOM 532 C C . THR A 1 69 ? 8.159 -3.972 -18.745 1.00 92.88 69 THR A C 1
ATOM 534 O O . THR A 1 69 ? 9.270 -4.201 -18.260 1.00 92.88 69 THR A O 1
ATOM 537 N N . ALA A 1 70 ? 7.056 -4.608 -18.347 1.00 95.44 70 ALA A N 1
ATOM 538 C CA . ALA A 1 70 ? 7.023 -5.708 -17.387 1.00 95.44 70 ALA A CA 1
ATOM 539 C C . ALA A 1 70 ? 6.392 -6.950 -18.026 1.00 95.44 70 ALA A C 1
ATOM 541 O O . ALA A 1 70 ? 5.413 -6.860 -18.764 1.00 95.44 70 ALA A O 1
ATOM 542 N N . ASN A 1 71 ? 6.952 -8.124 -17.730 1.00 96.88 71 ASN A N 1
ATOM 543 C CA . ASN A 1 71 ? 6.387 -9.392 -18.189 1.00 96.88 71 ASN A CA 1
ATOM 544 C C . ASN A 1 71 ? 5.151 -9.797 -17.359 1.00 96.88 71 ASN A C 1
ATOM 546 O O . ASN A 1 71 ? 4.911 -9.272 -16.272 1.00 96.88 71 ASN A O 1
ATOM 550 N N . SER A 1 72 ? 4.392 -10.783 -17.845 1.00 96.62 72 SER A N 1
ATOM 551 C CA . SER A 1 72 ? 3.146 -11.237 -17.211 1.00 96.62 72 SER A CA 1
ATOM 552 C C . SER A 1 72 ? 3.313 -11.719 -15.768 1.00 96.62 72 SER A C 1
ATOM 554 O O . SER A 1 72 ? 2.418 -11.514 -14.953 1.00 96.62 72 SER A O 1
ATOM 556 N N . ASN A 1 73 ? 4.432 -1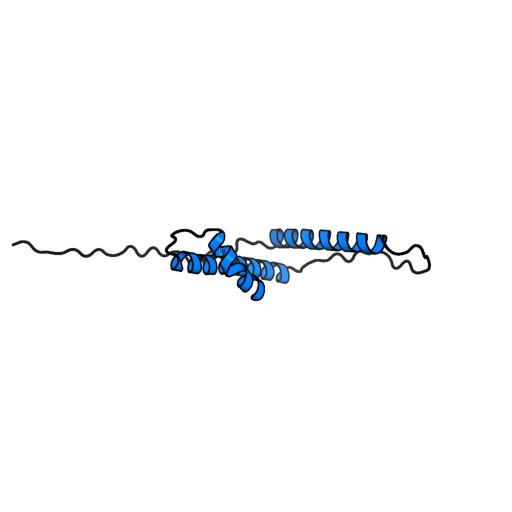2.367 -15.438 1.00 97.38 73 ASN A N 1
ATOM 557 C CA . ASN A 1 73 ? 4.675 -12.873 -14.086 1.00 97.38 73 ASN A CA 1
ATOM 558 C C . ASN A 1 73 ? 5.002 -11.727 -13.131 1.00 97.38 73 ASN A C 1
ATOM 560 O O . ASN A 1 73 ? 4.467 -11.693 -12.028 1.00 97.38 73 ASN A O 1
ATOM 564 N N . ALA A 1 74 ? 5.807 -10.759 -13.578 1.00 97.75 74 ALA A N 1
ATOM 565 C CA . ALA A 1 74 ? 6.076 -9.540 -12.826 1.00 97.75 74 ALA A CA 1
ATOM 566 C C . ALA A 1 74 ? 4.776 -8.780 -12.534 1.00 97.75 74 ALA A C 1
ATOM 568 O O . ALA A 1 74 ? 4.539 -8.417 -11.390 1.00 97.75 74 ALA A O 1
ATOM 569 N N . LEU A 1 75 ? 3.889 -8.631 -13.525 1.00 97.75 75 LEU A N 1
ATOM 570 C CA . LEU A 1 75 ? 2.595 -7.968 -13.328 1.00 97.75 75 LEU A CA 1
ATOM 571 C C . LEU A 1 75 ? 1.706 -8.703 -12.314 1.00 97.75 75 LEU A C 1
ATOM 573 O O . LEU A 1 75 ? 1.125 -8.059 -11.446 1.00 97.75 75 LEU A O 1
ATOM 577 N N . LYS A 1 76 ? 1.629 -10.040 -12.374 1.00 96.38 76 LYS A N 1
ATOM 578 C CA . LYS A 1 76 ? 0.882 -10.843 -11.388 1.00 96.38 76 LYS A CA 1
ATOM 579 C C . LYS A 1 76 ? 1.442 -10.684 -9.973 1.00 96.38 76 LYS A C 1
ATOM 581 O O . LYS A 1 76 ? 0.676 -10.482 -9.039 1.00 96.38 76 LYS A O 1
ATOM 586 N N . LEU A 1 77 ? 2.766 -10.724 -9.820 1.00 97.19 77 LEU A N 1
ATOM 587 C CA . LEU A 1 77 ? 3.415 -10.503 -8.526 1.00 97.19 77 LEU A CA 1
ATOM 588 C C . LEU A 1 77 ? 3.171 -9.086 -8.005 1.00 97.19 77 LEU A C 1
ATOM 590 O O . LEU A 1 77 ? 2.899 -8.910 -6.825 1.00 97.19 77 LEU A O 1
ATOM 594 N N . SER A 1 78 ? 3.203 -8.079 -8.877 1.00 97.69 78 SER A N 1
ATOM 595 C CA . SER A 1 78 ? 2.885 -6.700 -8.507 1.00 97.69 78 SER A CA 1
ATOM 596 C C . SER A 1 78 ? 1.428 -6.523 -8.065 1.00 97.69 78 SER A C 1
ATOM 598 O O . SER A 1 78 ? 1.169 -5.719 -7.173 1.00 97.69 78 SER A O 1
ATOM 600 N N . CYS A 1 79 ? 0.486 -7.291 -8.628 1.00 97.06 79 CYS A N 1
ATOM 601 C CA . CYS A 1 79 ? -0.895 -7.321 -8.137 1.00 97.06 79 CYS A CA 1
ATOM 602 C C . CYS A 1 79 ? -0.952 -7.827 -6.690 1.00 97.06 79 CYS A C 1
ATOM 604 O O . CYS A 1 79 ? -1.620 -7.223 -5.853 1.00 97.06 79 CYS A O 1
ATOM 606 N N . GLU A 1 80 ? -0.254 -8.923 -6.375 1.00 96.12 80 GLU A N 1
ATOM 607 C CA . GLU A 1 80 ? -0.203 -9.451 -5.003 1.00 96.12 80 GLU A CA 1
ATOM 608 C C . GLU A 1 80 ? 0.509 -8.496 -4.050 1.00 96.12 80 GLU A C 1
ATOM 610 O O . GLU A 1 80 ? 0.023 -8.246 -2.951 1.00 96.12 80 GLU A O 1
ATOM 615 N N . PHE A 1 81 ? 1.615 -7.902 -4.491 1.00 96.62 81 PHE A N 1
ATOM 616 C CA . PHE A 1 81 ? 2.355 -6.922 -3.709 1.00 96.62 81 PHE A CA 1
ATOM 617 C C . PHE A 1 81 ? 1.473 -5.741 -3.291 1.00 96.62 81 PHE A C 1
ATOM 619 O O . PHE A 1 81 ? 1.428 -5.399 -2.115 1.00 96.62 81 PHE A O 1
ATOM 626 N N . LEU A 1 82 ? 0.718 -5.152 -4.225 1.00 97.06 82 LEU A N 1
ATOM 627 C CA . LEU A 1 82 ? -0.172 -4.031 -3.915 1.00 97.06 82 LEU A CA 1
ATOM 628 C C . LEU A 1 82 ? -1.345 -4.443 -3.022 1.00 97.06 82 LEU A C 1
ATOM 630 O O . LEU A 1 82 ? -1.726 -3.683 -2.132 1.00 97.06 82 LEU A O 1
ATOM 634 N N . ARG A 1 83 ? -1.885 -5.656 -3.201 1.00 95.12 83 ARG A N 1
ATOM 635 C CA . ARG A 1 83 ? -2.900 -6.211 -2.294 1.00 95.12 83 ARG A CA 1
ATOM 636 C C . ARG A 1 83 ? -2.370 -6.311 -0.867 1.00 95.12 83 ARG A C 1
ATOM 638 O O . ARG A 1 83 ? -3.050 -5.866 0.057 1.00 95.12 83 ARG A O 1
ATOM 645 N N . LEU A 1 84 ? -1.170 -6.863 -0.694 1.00 95.50 84 LEU A N 1
ATOM 646 C CA . LEU A 1 84 ? -0.530 -7.008 0.612 1.00 95.50 84 LEU A CA 1
ATOM 647 C C . LEU A 1 84 ? -0.196 -5.649 1.227 1.00 95.50 84 LEU A C 1
ATOM 649 O O . LEU A 1 84 ? -0.564 -5.412 2.369 1.00 95.50 84 LEU A O 1
ATOM 653 N N . PHE A 1 85 ? 0.391 -4.730 0.459 1.00 97.62 85 PHE A N 1
ATOM 654 C CA . PHE A 1 85 ? 0.707 -3.376 0.919 1.00 97.62 85 PHE A CA 1
ATOM 655 C C . PHE A 1 85 ? -0.526 -2.644 1.473 1.00 97.62 85 PHE A C 1
ATOM 657 O O . PHE A 1 85 ? -0.491 -2.101 2.576 1.00 97.62 85 PHE A O 1
ATOM 664 N N . VAL A 1 86 ? -1.648 -2.666 0.741 1.00 96.75 86 VAL A N 1
ATOM 665 C CA . VAL A 1 86 ? -2.896 -2.026 1.191 1.00 96.75 86 VAL A CA 1
ATOM 666 C C . VAL A 1 86 ? -3.495 -2.752 2.396 1.00 96.75 86 VAL A C 1
ATOM 668 O O . VAL A 1 86 ? -3.985 -2.104 3.319 1.00 96.75 86 VAL A O 1
ATOM 671 N N . THR A 1 87 ? -3.443 -4.085 2.413 1.00 95.88 87 THR A N 1
ATOM 672 C CA . THR A 1 87 ? -3.956 -4.883 3.538 1.00 95.88 87 THR A CA 1
ATOM 673 C C . THR A 1 87 ? -3.182 -4.584 4.821 1.00 95.88 87 THR A C 1
ATOM 675 O O . THR A 1 87 ? -3.801 -4.313 5.848 1.00 95.88 87 THR A O 1
ATOM 678 N N . GLU A 1 88 ? -1.851 -4.541 4.751 1.00 97.56 88 GLU A N 1
ATOM 679 C CA . GLU A 1 88 ? -0.973 -4.179 5.868 1.00 97.56 88 GLU A CA 1
ATOM 680 C C . GLU A 1 88 ? -1.259 -2.766 6.378 1.00 97.56 88 GLU A C 1
ATOM 682 O O . GLU A 1 88 ? -1.411 -2.559 7.583 1.00 97.56 88 GLU A O 1
ATOM 687 N N . ALA A 1 89 ? -1.401 -1.792 5.473 1.00 98.12 89 ALA A N 1
ATOM 688 C CA . ALA A 1 89 ? -1.731 -0.419 5.846 1.00 98.12 89 ALA A CA 1
ATOM 689 C C . ALA A 1 89 ? -3.049 -0.343 6.639 1.00 98.12 89 ALA A C 1
ATOM 691 O O . ALA A 1 89 ? -3.105 0.289 7.695 1.00 98.12 89 ALA A O 1
ATOM 692 N N . VAL A 1 90 ? -4.097 -1.024 6.158 1.00 97.38 90 VAL A N 1
ATOM 693 C CA . VAL A 1 90 ? -5.420 -1.043 6.800 1.00 97.38 90 VAL A CA 1
ATOM 694 C C . VAL A 1 90 ? -5.379 -1.765 8.145 1.00 97.38 90 VAL A C 1
ATOM 696 O O . VAL A 1 90 ? -5.914 -1.247 9.122 1.00 97.38 90 VAL A O 1
ATOM 699 N N . GLN A 1 91 ? -4.740 -2.933 8.227 1.00 97.06 91 GLN A N 1
ATOM 700 C CA . GLN A 1 91 ? -4.664 -3.706 9.470 1.00 97.06 91 GLN A CA 1
ATOM 701 C C . GLN A 1 91 ? -3.888 -2.960 10.559 1.00 97.06 91 GLN A C 1
ATOM 703 O O . GLN A 1 91 ? -4.355 -2.865 11.692 1.00 97.06 91 GLN A O 1
ATOM 708 N N . ARG A 1 92 ? -2.740 -2.363 10.222 1.00 98.06 92 ARG A N 1
ATOM 709 C CA . ARG A 1 92 ? -1.945 -1.581 11.181 1.00 98.06 92 ARG A CA 1
ATOM 710 C C . ARG A 1 92 ? -2.684 -0.331 11.650 1.00 98.06 92 ARG A C 1
ATOM 712 O O . ARG A 1 92 ? -2.681 -0.039 12.843 1.00 98.06 92 ARG A O 1
ATOM 719 N N . ALA A 1 93 ? -3.356 0.377 10.741 1.00 98.31 93 ALA A N 1
ATOM 720 C CA . ALA A 1 93 ? -4.176 1.530 11.105 1.00 98.31 93 ALA A CA 1
ATOM 721 C C . ALA A 1 93 ? -5.385 1.128 11.973 1.00 98.31 93 ALA A C 1
ATOM 723 O O . ALA A 1 93 ? -5.747 1.865 12.888 1.00 98.31 93 ALA A O 1
ATOM 724 N N . ALA A 1 94 ? -5.975 -0.051 11.740 1.00 97.88 94 ALA A N 1
ATOM 725 C CA . ALA A 1 94 ? -7.040 -0.598 12.580 1.00 97.88 94 ALA A CA 1
ATOM 726 C C . ALA A 1 94 ? -6.559 -0.878 14.009 1.00 97.88 94 ALA A C 1
ATOM 728 O O . ALA A 1 94 ? -7.235 -0.484 14.952 1.00 97.88 94 ALA A O 1
ATOM 729 N N . ILE A 1 95 ? -5.373 -1.475 14.179 1.00 97.81 95 ILE A N 1
ATOM 730 C CA . ILE A 1 95 ? -4.778 -1.718 15.505 1.00 97.81 95 ILE A CA 1
ATOM 731 C C . ILE A 1 95 ? -4.591 -0.399 16.264 1.00 97.81 95 ILE A C 1
ATOM 733 O O . ILE A 1 95 ? -4.918 -0.310 17.445 1.00 97.81 95 ILE A O 1
ATOM 737 N N . VAL A 1 96 ? -4.096 0.643 15.588 1.00 97.88 96 VAL A N 1
ATOM 738 C CA . VAL A 1 96 ? -3.941 1.975 16.192 1.00 97.88 96 VAL A CA 1
ATOM 739 C C . VAL A 1 96 ? -5.298 2.552 16.615 1.00 97.88 96 VAL A C 1
ATOM 741 O O . VAL A 1 96 ? -5.441 2.984 17.757 1.00 97.88 96 VAL A O 1
ATOM 744 N N . ALA A 1 97 ? -6.312 2.472 15.748 1.00 98.12 97 ALA A N 1
ATOM 745 C CA . ALA A 1 97 ? -7.673 2.913 16.058 1.00 98.12 97 ALA A CA 1
ATOM 746 C C . ALA A 1 97 ? -8.270 2.176 17.273 1.00 98.12 97 ALA A C 1
ATOM 748 O O . ALA A 1 97 ? -8.856 2.806 18.152 1.00 98.12 97 ALA A O 1
ATOM 749 N N . GLU A 1 98 ? -8.095 0.852 17.344 1.00 96.94 98 GLU A N 1
ATOM 750 C CA . GLU A 1 98 ? -8.590 0.008 18.438 1.00 96.94 98 GLU A CA 1
ATOM 751 C C . GLU A 1 98 ? -7.948 0.374 19.781 1.00 96.94 98 GLU A C 1
ATOM 753 O O . GLU A 1 98 ? -8.647 0.479 20.790 1.00 96.94 98 GLU A O 1
ATOM 758 N N . VAL A 1 99 ? -6.635 0.621 19.797 1.00 97.19 99 VAL A N 1
ATOM 759 C CA . VAL A 1 99 ? -5.902 1.054 21.000 1.00 97.19 99 VAL A CA 1
ATOM 760 C C . VAL A 1 99 ? -6.390 2.417 21.497 1.00 97.19 99 VAL A C 1
ATOM 762 O O . VAL A 1 99 ? -6.433 2.658 22.702 1.00 97.19 99 VAL A O 1
ATOM 765 N N . GLU A 1 100 ? -6.804 3.295 20.587 1.00 95.62 100 GLU A N 1
ATOM 766 C CA . GLU A 1 100 ? -7.383 4.604 20.909 1.00 95.62 100 GLU A CA 1
ATOM 767 C C . GLU A 1 100 ? -8.867 4.536 21.297 1.00 95.62 100 GLU A C 1
ATOM 769 O O . GLU A 1 100 ? -9.462 5.554 21.650 1.00 95.62 100 GLU A O 1
ATOM 774 N N . GLY A 1 101 ? -9.480 3.350 21.246 1.00 95.88 101 GLY A N 1
ATOM 775 C CA . GLY A 1 101 ? -10.910 3.167 21.488 1.00 95.88 101 GLY A CA 1
ATOM 776 C C . GLY A 1 101 ? -11.798 3.727 20.372 1.00 95.88 101 GLY A C 1
ATOM 777 O O . GLY A 1 101 ? -12.999 3.911 20.583 1.00 95.88 101 GLY A O 1
ATOM 778 N N . SER A 1 102 ? -11.236 4.003 19.192 1.00 95.25 102 SER A N 1
ATOM 779 C CA . SER A 1 102 ? -12.005 4.423 18.025 1.00 95.25 102 SER A CA 1
ATOM 780 C C . SER A 1 102 ? -12.687 3.228 17.359 1.00 95.25 102 SER A C 1
ATOM 782 O O . SER A 1 102 ? -12.155 2.123 17.282 1.00 95.25 102 SER A O 1
ATOM 784 N N . THR A 1 103 ? -13.892 3.461 16.843 1.00 93.44 103 THR A N 1
ATOM 785 C CA . THR A 1 103 ? -14.674 2.453 16.107 1.00 93.44 103 THR A CA 1
ATOM 786 C C . THR A 1 103 ? -14.463 2.529 14.594 1.00 93.44 103 THR A C 1
ATOM 788 O O . THR A 1 103 ? -15.012 1.709 13.858 1.00 93.44 103 THR A O 1
ATOM 791 N N . GLN A 1 104 ? -13.686 3.508 14.119 1.00 96.19 104 GLN A N 1
ATOM 792 C CA . GLN A 1 104 ? -13.431 3.759 12.703 1.00 96.19 104 GLN A CA 1
ATOM 793 C C . GLN A 1 104 ? -11.964 4.125 12.467 1.00 96.19 104 GLN A C 1
ATOM 795 O O . GLN A 1 104 ? -11.317 4.764 13.294 1.00 96.19 104 GLN A O 1
ATOM 800 N N . ILE A 1 105 ? -11.440 3.740 11.303 1.00 97.56 105 ILE A N 1
ATOM 801 C CA . ILE A 1 105 ? -10.094 4.132 10.889 1.00 97.56 105 ILE A CA 1
ATOM 802 C C . ILE A 1 105 ? -10.154 5.550 10.316 1.00 97.56 105 ILE A C 1
ATOM 804 O O . ILE A 1 105 ? -10.758 5.779 9.271 1.00 97.56 105 ILE A O 1
ATOM 808 N N . GLU A 1 106 ? -9.502 6.488 10.991 1.00 97.31 106 GLU A N 1
ATOM 809 C CA . GLU A 1 106 ? -9.280 7.853 10.529 1.00 97.31 106 GLU A CA 1
ATOM 810 C C . GLU A 1 106 ? -7.890 8.013 9.895 1.00 97.31 106 GLU A C 1
ATOM 812 O O . GLU A 1 106 ? -6.990 7.192 10.096 1.00 97.31 106 GLU A O 1
ATOM 817 N N . GLY A 1 107 ? -7.695 9.103 9.144 1.00 97.69 107 GLY A N 1
ATOM 818 C CA . GLY A 1 107 ? -6.411 9.406 8.501 1.00 97.69 107 GLY A CA 1
ATOM 819 C C . GLY A 1 107 ? -5.250 9.523 9.495 1.00 97.69 107 GLY A C 1
ATOM 820 O O . GLY A 1 107 ? -4.145 9.074 9.206 1.00 97.69 107 GLY A O 1
ATOM 821 N N . THR A 1 108 ? -5.520 10.009 10.706 1.00 97.88 108 THR A N 1
ATOM 822 C CA . THR A 1 108 ? -4.533 10.146 11.787 1.00 97.88 108 THR A CA 1
ATOM 823 C C . THR A 1 108 ? -3.939 8.805 12.228 1.00 97.88 108 THR A C 1
ATOM 825 O O . THR A 1 108 ? -2.760 8.746 12.574 1.00 97.88 108 THR A O 1
ATOM 828 N N . HIS A 1 109 ? -4.702 7.707 12.183 1.00 98.31 109 HIS A N 1
ATOM 829 C CA . HIS A 1 109 ? -4.181 6.375 12.504 1.00 98.31 109 HIS A CA 1
ATOM 830 C C . HIS A 1 109 ? -3.209 5.882 11.424 1.00 98.31 109 HIS A C 1
ATOM 832 O O . HIS A 1 109 ? -2.174 5.292 11.738 1.00 98.31 109 HIS A O 1
ATOM 838 N N . LEU A 1 110 ? -3.516 6.163 10.150 1.00 98.12 110 LEU A N 1
ATOM 839 C CA . LEU A 1 110 ? -2.637 5.845 9.025 1.00 98.12 110 LEU A CA 1
ATOM 840 C C . LEU A 1 110 ? -1.338 6.659 9.091 1.00 98.12 110 LEU A C 1
ATOM 842 O O . LEU A 1 110 ? -0.258 6.096 8.935 1.00 98.12 110 LEU A O 1
ATOM 846 N N . GLU A 1 111 ? -1.426 7.960 9.375 1.00 98.31 111 GLU A N 1
ATOM 847 C CA . GLU A 1 111 ? -0.261 8.845 9.515 1.00 98.31 111 GLU A CA 1
ATOM 848 C C . GLU A 1 111 ? 0.738 8.336 10.565 1.00 98.31 111 GLU A C 1
ATOM 850 O O . GLU A 1 111 ? 1.948 8.429 10.358 1.00 98.31 111 GLU A O 1
ATOM 855 N N . ARG A 1 112 ? 0.254 7.735 11.661 1.00 98.00 112 ARG A N 1
ATOM 856 C CA . ARG A 1 112 ? 1.110 7.179 12.723 1.00 98.00 112 ARG A CA 1
ATOM 857 C C . ARG A 1 112 ? 1.884 5.936 12.295 1.00 98.00 112 ARG A C 1
ATOM 859 O O . ARG A 1 112 ? 3.019 5.763 12.730 1.00 98.00 112 ARG A O 1
ATOM 866 N N . ILE A 1 113 ? 1.296 5.075 11.462 1.00 98.25 113 ILE A N 1
ATOM 867 C CA . ILE A 1 113 ? 1.955 3.838 11.004 1.00 98.25 113 ILE A CA 1
ATOM 868 C C . ILE A 1 113 ? 2.760 4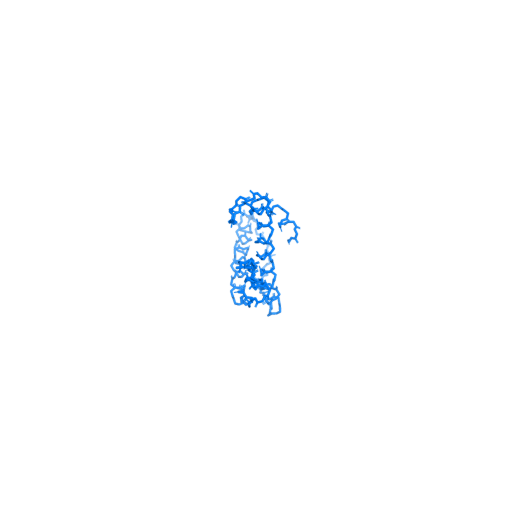.038 9.719 1.00 98.25 113 ILE A C 1
ATOM 870 O O . ILE A 1 113 ? 3.595 3.195 9.390 1.00 98.25 113 ILE A O 1
ATOM 874 N N . LEU A 1 114 ? 2.543 5.153 9.012 1.00 98.06 114 LEU A N 1
ATOM 875 C CA . LEU A 1 114 ? 3.130 5.427 7.703 1.00 98.06 114 LEU A CA 1
ATOM 876 C C . LEU A 1 114 ? 4.667 5.357 7.684 1.00 98.06 114 LEU A C 1
ATOM 878 O O . LEU A 1 114 ? 5.189 4.735 6.760 1.00 98.06 114 LEU A O 1
ATOM 882 N N . PRO A 1 115 ? 5.414 5.903 8.670 1.00 98.38 115 PRO A N 1
ATOM 883 C CA . PRO A 1 115 ? 6.872 5.820 8.648 1.00 98.38 115 PRO A CA 1
ATOM 884 C C . PRO A 1 115 ? 7.378 4.377 8.636 1.00 98.38 115 PRO A C 1
ATOM 886 O O . PRO A 1 115 ? 8.240 4.048 7.832 1.00 98.38 115 PRO A O 1
ATOM 889 N N . GLN A 1 116 ? 6.816 3.503 9.477 1.00 98.44 116 GLN A N 1
ATOM 890 C CA . GLN A 1 116 ? 7.230 2.099 9.520 1.00 98.44 116 GLN A CA 1
ATOM 891 C C . GLN A 1 116 ? 6.714 1.322 8.307 1.00 98.44 116 GLN A C 1
ATOM 893 O O . GLN A 1 116 ? 7.439 0.502 7.755 1.00 98.44 116 GLN A O 1
ATOM 898 N N . LEU A 1 117 ? 5.488 1.604 7.854 1.00 98.25 117 LEU A N 1
ATOM 899 C CA . LEU A 1 117 ? 4.933 0.990 6.648 1.00 98.25 117 LEU A CA 1
ATOM 900 C C . LEU A 1 117 ? 5.829 1.241 5.427 1.00 98.25 117 LEU A C 1
ATOM 902 O O . LEU A 1 117 ? 6.030 0.336 4.636 1.00 98.25 117 LEU A O 1
ATOM 906 N N . LEU A 1 118 ? 6.391 2.442 5.282 1.00 98.12 118 LEU A N 1
ATOM 907 C CA . LEU A 1 118 ? 7.301 2.769 4.179 1.00 98.12 118 LEU A CA 1
ATOM 908 C C . LEU A 1 118 ? 8.728 2.232 4.365 1.00 98.12 118 LEU A C 1
ATOM 910 O O . LEU A 1 118 ? 9.511 2.298 3.427 1.00 98.12 118 LEU A O 1
ATOM 914 N N . LEU A 1 119 ? 9.098 1.767 5.562 1.00 98.25 119 LEU A N 1
ATOM 915 C CA . LEU A 1 119 ? 10.390 1.113 5.799 1.00 98.25 119 LEU A CA 1
ATOM 916 C C . LEU A 1 119 ? 10.333 -0.393 5.533 1.00 98.25 119 LEU A C 1
ATOM 918 O O . LEU A 1 119 ? 11.350 -0.990 5.188 1.00 98.25 119 LEU A O 1
ATOM 922 N N . ASP A 1 120 ? 9.160 -1.000 5.702 1.00 97.56 120 ASP A N 1
ATOM 923 C CA . ASP A 1 120 ? 8.952 -2.431 5.471 1.00 97.56 120 ASP A CA 1
ATOM 924 C C . ASP A 1 120 ? 8.863 -2.792 3.974 1.00 97.56 120 ASP A C 1
ATOM 926 O O . ASP A 1 120 ? 8.977 -3.969 3.623 1.00 97.56 120 ASP A O 1
ATOM 930 N N . PHE A 1 121 ? 8.658 -1.798 3.102 1.00 95.12 121 PHE A N 1
ATOM 931 C CA . PHE A 1 121 ? 8.414 -1.936 1.662 1.00 95.12 121 PHE A CA 1
ATOM 932 C C . PHE A 1 121 ? 9.369 -1.066 0.839 1.00 95.12 121 PHE A C 1
ATOM 934 O O . PHE A 1 121 ? 9.807 -1.541 -0.237 1.00 95.12 121 PHE A O 1
#

Solvent-accessible surface area (backbone atoms only — not comparable to full-atom values): 7809 Å² total; per-residue (Å²): 138,88,80,85,78,88,81,86,81,80,83,78,78,79,75,74,57,80,83,78,51,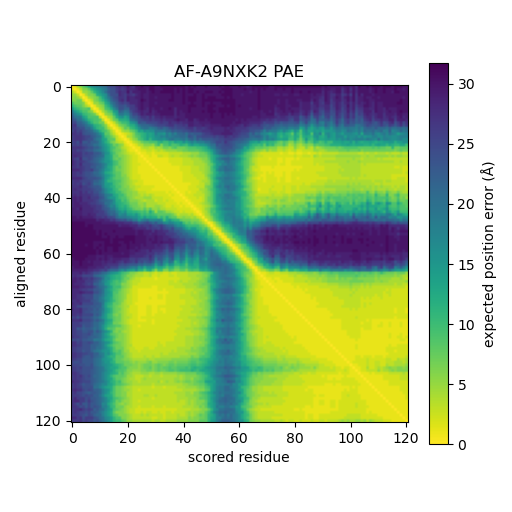77,76,88,53,49,50,67,63,54,48,52,53,49,50,55,55,51,53,53,52,53,52,56,49,56,55,59,69,71,74,70,78,97,69,90,79,92,77,90,71,77,87,69,76,79,79,84,81,78,56,74,67,57,32,50,50,50,27,52,51,52,52,48,53,53,48,51,51,52,52,54,16,42,54,48,18,51,76,72,69,44,94,59,78,50,72,70,31,39,62,69,47,43,69,60,57,63,70,78,106

Sequence (121 aa):
MPSHSLIGTTTTNRRGSMEDYPNPFNPETIHELFKLVWSQTNKARAQKEGGETELEVGAAASKKTRTTTANSNALKLSCEFLRLFVTEAVQRAAIVAEVEGSTQIEGTHLERILPQLLLDF

Foldseek 3Di:
DDDDDDDDDDPPPPPDDLVVDDQPQDLVNLQVVVQVVVVVVLVVVVVVVVPDDPDDDDDCPDPPPPDDGDDPVRSVVVSVVVSVLVSVLVVQQVVQCVVVVHPDRDPVSSVVCVVVSVVVD

pLDDT: mean 80.49, std 21.33, range [38.06, 98.44]